Protein AF-A0A137QVV6-F1 (afdb_monomer_lite)

Secondary structure (DSSP, 8-state):
-------------------------------S-----HHHHHHHHHHHHHHHHHHHHHTGGGSSSS--S--S-STTS------TT-EEEEEESS-PPPEE-TTS-EE---TT-EEEEEHHHHHHHHHTTSEEE-

Sequence (134 aa):
RSDAEVQFLKGDQSISDDEHPRTTLVRLDIKSKSTNVPSERDHASQHAGFSSKHLNFNVLQSLPGPPRHFDGTHYYMSIKMPDLMKPVFMHALKDCPPVVLPDGIPHETLKGHISLTHSSIVEHLISRGEVELI

Radius of gyration: 25.0 Å; chains: 1; bounding box: 50×45×64 Å

Foldseek 3Di:
DDDDDDDDDDDDDDDDDDPDPPPPPPPPPCPPPDPQDPVNVVVVVVVVVVVQVVCLVPPLVPDPDDDSHDPVPDPPDDPPDDFQQDKFKKAFQAFDDFFQAPVRDTDTDHHGDIDIGTNVRVVVCVVVVGIDTD

Structure (mmCIF, N/CA/C/O backbone):
data_AF-A0A137QVV6-F1
#
_entry.id   AF-A0A137QVV6-F1
#
loop_
_atom_site.group_PDB
_atom_site.id
_atom_site.type_symbol
_atom_site.label_atom_id
_atom_site.label_alt_id
_atom_site.label_comp_id
_atom_site.label_asym_id
_atom_site.label_entity_id
_atom_site.label_seq_id
_atom_site.pdbx_PDB_ins_code
_atom_site.Cartn_x
_atom_site.Cartn_y
_atom_site.Cartn_z
_atom_site.occupancy
_atom_site.B_iso_or_equiv
_atom_site.auth_seq_id
_atom_site.auth_comp_id
_atom_site.auth_asym_id
_atom_site.auth_atom_id
_atom_site.pdbx_PDB_model_num
ATOM 1 N N . ARG A 1 1 ? -27.305 27.809 -36.090 1.00 43.69 1 ARG A N 1
ATOM 2 C CA . ARG A 1 1 ? -26.376 27.991 -37.227 1.00 43.69 1 ARG A CA 1
ATOM 3 C C . ARG A 1 1 ? -25.570 29.227 -36.884 1.00 43.69 1 ARG A C 1
ATOM 5 O O . ARG A 1 1 ? -26.098 30.318 -37.024 1.00 43.69 1 ARG A O 1
ATOM 12 N N . SER A 1 2 ? -24.402 29.017 -36.290 1.00 35.53 2 SER A N 1
ATOM 13 C CA . SER A 1 2 ? -23.521 30.076 -35.803 1.00 35.53 2 SER A CA 1
ATOM 14 C C . SER A 1 2 ? -22.108 29.659 -36.184 1.00 35.53 2 SER A C 1
ATOM 16 O O . SER A 1 2 ? -21.687 28.556 -35.835 1.00 35.53 2 SER A O 1
ATOM 18 N N . ASP A 1 3 ? -21.484 30.498 -37.002 1.00 34.75 3 ASP A N 1
ATOM 19 C CA . ASP A 1 3 ? -20.194 30.316 -37.654 1.00 34.75 3 ASP A CA 1
ATOM 20 C C . ASP A 1 3 ? -19.039 30.213 -36.654 1.00 34.75 3 ASP A C 1
ATOM 22 O O . ASP A 1 3 ? -18.938 30.996 -35.710 1.00 34.75 3 ASP A O 1
ATOM 26 N N . ALA A 1 4 ? -18.160 29.238 -36.887 1.00 39.59 4 ALA A N 1
ATOM 27 C CA . ALA A 1 4 ? -16.867 29.131 -36.232 1.00 39.59 4 ALA A CA 1
ATOM 28 C C . ALA A 1 4 ? -15.829 29.856 -37.098 1.00 39.59 4 ALA A C 1
ATOM 30 O O . ALA A 1 4 ? -15.497 29.405 -38.194 1.00 39.59 4 ALA A O 1
ATOM 31 N N . GLU A 1 5 ? -15.320 30.981 -36.604 1.00 40.62 5 GLU A N 1
ATOM 32 C CA . GLU A 1 5 ? -14.191 31.686 -37.201 1.00 40.62 5 GLU A CA 1
ATOM 33 C C . GLU A 1 5 ? -12.890 31.003 -36.752 1.00 40.62 5 GLU A C 1
ATOM 35 O O . GLU A 1 5 ? -12.496 31.069 -35.587 1.00 40.62 5 GLU A O 1
ATOM 40 N N . VAL A 1 6 ? -12.241 30.289 -37.674 1.00 43.78 6 VAL A N 1
ATOM 41 C CA . VAL A 1 6 ? -10.922 29.678 -37.467 1.00 43.78 6 VAL A CA 1
ATOM 42 C C . VAL A 1 6 ? -9.869 30.663 -37.959 1.00 43.78 6 VAL A C 1
ATOM 44 O O . VAL A 1 6 ? -9.671 30.818 -39.164 1.00 43.78 6 VAL A O 1
ATOM 47 N N . GLN A 1 7 ? -9.176 31.331 -37.038 1.00 41.91 7 GLN A N 1
ATOM 48 C CA . GLN A 1 7 ? -8.031 32.168 -37.387 1.00 41.91 7 GLN A CA 1
ATOM 49 C C . GLN A 1 7 ? -6.779 31.294 -37.539 1.00 41.91 7 GLN A C 1
ATOM 51 O O . GLN A 1 7 ? -6.210 30.796 -36.568 1.00 41.91 7 GLN A O 1
ATOM 56 N N . PHE A 1 8 ? -6.361 31.099 -38.790 1.00 36.81 8 PHE A N 1
ATOM 57 C CA . PHE A 1 8 ? -5.069 30.525 -39.152 1.00 36.81 8 PHE A CA 1
ATOM 58 C C . PHE A 1 8 ? -3.973 31.575 -38.948 1.00 36.81 8 PHE A C 1
ATOM 60 O O . PHE A 1 8 ? -3.813 32.483 -39.763 1.00 36.81 8 PHE A O 1
ATOM 67 N N . LEU A 1 9 ? -3.178 31.437 -37.887 1.00 41.34 9 LEU A N 1
ATOM 68 C CA . LEU A 1 9 ? -1.907 32.149 -37.788 1.00 41.34 9 LEU A CA 1
ATOM 69 C C . LEU A 1 9 ? -0.852 31.397 -38.601 1.00 41.34 9 LEU A C 1
ATOM 71 O O . LEU A 1 9 ? -0.279 30.399 -38.168 1.00 41.34 9 LEU A O 1
ATOM 75 N N . LYS A 1 10 ? -0.628 31.903 -39.815 1.00 42.56 10 LYS A N 1
ATOM 76 C CA . LYS A 1 10 ? 0.523 31.599 -40.660 1.00 42.56 10 LYS A CA 1
ATOM 77 C C . LYS A 1 10 ? 1.766 32.224 -40.021 1.00 42.56 10 LYS A C 1
ATOM 79 O O . LYS A 1 10 ? 1.923 33.440 -40.037 1.00 42.56 10 LYS A O 1
ATOM 84 N N . GLY A 1 11 ? 2.619 31.388 -39.441 1.00 34.00 11 GLY A N 1
ATOM 85 C CA . GLY A 1 11 ? 3.976 31.748 -39.043 1.00 34.00 11 GLY A CA 1
ATOM 86 C C . GLY A 1 11 ? 4.961 30.996 -39.924 1.00 34.00 11 GLY A C 1
ATOM 87 O O . GLY A 1 11 ? 5.197 29.813 -39.702 1.00 34.00 11 GLY A O 1
ATOM 88 N N . ASP A 1 12 ? 5.501 31.676 -40.933 1.00 40.69 12 ASP A N 1
ATOM 89 C CA . ASP A 1 12 ? 6.675 31.215 -41.669 1.00 40.69 12 ASP A CA 1
ATOM 90 C C . ASP A 1 12 ? 7.902 31.345 -40.751 1.00 40.69 12 ASP A C 1
ATOM 92 O O . ASP A 1 12 ? 8.235 32.449 -40.320 1.00 40.69 12 ASP A O 1
ATOM 96 N N . GLN A 1 13 ? 8.589 30.238 -40.457 1.00 38.44 13 GLN A N 1
ATOM 97 C CA . GLN A 1 13 ? 9.979 30.262 -39.995 1.00 38.44 13 GLN A CA 1
ATOM 98 C C . GLN A 1 13 ? 10.689 28.957 -40.375 1.00 38.44 13 GLN A C 1
ATOM 100 O O . GLN A 1 13 ? 10.375 27.876 -39.885 1.00 38.44 13 GLN A O 1
ATOM 105 N N . SER A 1 14 ? 11.635 29.097 -41.304 1.00 44.16 14 S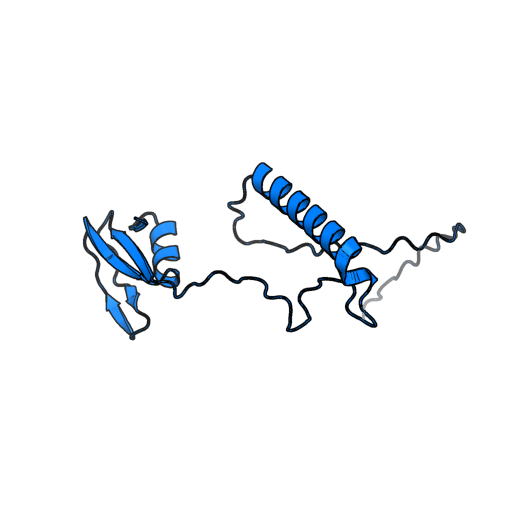ER A N 1
ATOM 106 C CA . SER A 1 14 ? 12.695 28.137 -41.615 1.00 44.16 14 SER A CA 1
ATOM 107 C C . SER A 1 14 ? 13.645 27.949 -40.428 1.00 44.16 14 SER A C 1
ATOM 109 O O . SER A 1 14 ? 13.722 28.865 -39.611 1.00 44.16 14 SER A O 1
ATOM 111 N N . ILE A 1 15 ? 14.469 26.886 -40.481 1.00 32.34 15 ILE A N 1
ATOM 112 C CA . ILE A 1 15 ? 15.520 26.417 -39.535 1.00 32.34 15 ILE A CA 1
ATOM 113 C C . ILE A 1 15 ? 14.991 25.208 -38.761 1.00 32.34 15 ILE A C 1
ATOM 115 O O . ILE A 1 15 ? 13.919 25.276 -38.183 1.00 32.34 15 ILE A O 1
ATOM 119 N N . SER A 1 16 ? 15.664 24.072 -38.641 1.00 35.31 16 SER A N 1
ATOM 120 C CA . SER A 1 16 ? 16.897 23.478 -39.169 1.00 35.31 16 SER A CA 1
ATOM 121 C C . SER A 1 16 ? 16.833 22.048 -38.624 1.00 35.31 16 SER A C 1
ATOM 123 O O . SER A 1 16 ? 16.275 21.846 -37.543 1.00 35.31 16 SER A O 1
ATOM 125 N N . ASP A 1 17 ? 17.365 21.076 -39.355 1.00 43.88 17 ASP A N 1
ATOM 126 C CA . ASP A 1 17 ? 17.421 19.680 -38.929 1.00 43.88 17 ASP A CA 1
ATOM 127 C C . ASP A 1 17 ? 18.065 19.554 -37.545 1.00 43.88 17 ASP A C 1
ATOM 129 O O . ASP A 1 17 ? 19.260 19.789 -37.385 1.00 43.88 17 ASP A O 1
ATOM 133 N N . ASP A 1 18 ? 17.261 19.199 -36.546 1.00 33.97 18 ASP A N 1
ATOM 134 C CA . ASP A 1 18 ? 17.738 18.607 -35.304 1.00 33.97 18 ASP A CA 1
ATOM 135 C C . ASP A 1 18 ? 16.569 17.847 -34.661 1.00 33.97 18 ASP A C 1
ATOM 137 O O . ASP A 1 18 ? 15.810 18.368 -33.835 1.00 33.97 18 ASP A O 1
ATOM 141 N N . GLU A 1 19 ? 16.371 16.607 -35.122 1.00 41.09 19 GLU A N 1
ATOM 142 C CA . GLU A 1 19 ? 15.480 15.613 -34.517 1.00 41.09 19 GLU A CA 1
ATOM 143 C C . GLU A 1 19 ? 15.940 15.307 -33.084 1.00 41.09 19 GLU A C 1
ATOM 145 O O . GLU A 1 19 ? 16.554 14.285 -32.782 1.00 41.09 19 GLU A O 1
ATOM 150 N N . HIS A 1 20 ? 15.603 16.197 -32.159 1.00 36.09 20 HIS A N 1
ATOM 151 C CA . HIS A 1 20 ? 15.609 15.884 -30.745 1.00 36.09 20 HIS A CA 1
ATOM 152 C C . HIS A 1 20 ? 14.398 14.984 -30.481 1.00 36.09 20 HIS A C 1
ATOM 154 O O . HIS A 1 20 ? 13.260 15.439 -30.664 1.00 36.09 20 HIS A O 1
ATOM 160 N N . PRO A 1 21 ? 14.579 13.722 -30.042 1.00 41.62 21 PRO A N 1
ATOM 161 C CA . PRO A 1 21 ? 13.452 12.896 -29.656 1.00 41.62 21 PRO A CA 1
ATOM 162 C C . PRO A 1 21 ? 12.769 13.585 -28.480 1.00 41.62 21 PRO A C 1
ATOM 164 O O . PRO A 1 21 ? 13.300 13.666 -27.369 1.00 41.62 21 PRO A O 1
ATOM 167 N N . ARG A 1 22 ? 11.581 14.124 -28.764 1.00 42.00 22 ARG A N 1
ATOM 168 C CA . ARG A 1 22 ? 10.648 14.671 -27.787 1.00 42.00 22 ARG A CA 1
ATOM 169 C C . ARG A 1 22 ? 10.453 13.602 -26.722 1.00 42.00 22 ARG A C 1
ATOM 171 O O . ARG A 1 22 ? 9.727 12.633 -26.920 1.00 42.00 22 ARG A O 1
ATOM 178 N N . THR A 1 23 ? 11.148 13.767 -25.602 1.00 40.28 23 THR A N 1
ATOM 179 C CA . THR A 1 23 ? 10.894 12.994 -24.396 1.00 40.28 23 THR A CA 1
ATOM 180 C C . THR A 1 23 ? 9.531 13.464 -23.924 1.00 40.28 23 THR A C 1
ATOM 182 O O . THR A 1 23 ? 9.415 14.484 -23.245 1.00 40.28 23 THR A O 1
ATOM 185 N N . THR A 1 24 ? 8.481 12.785 -24.383 1.00 40.97 24 THR A N 1
ATOM 186 C CA . THR A 1 24 ? 7.125 12.969 -23.883 1.00 40.97 24 THR A CA 1
ATOM 187 C C . THR A 1 24 ? 7.159 12.516 -22.437 1.00 40.97 24 THR A C 1
ATOM 189 O O . THR A 1 24 ? 7.017 11.338 -22.124 1.00 40.97 24 THR A O 1
ATOM 192 N N . LEU A 1 25 ? 7.470 13.463 -21.558 1.00 40.59 25 LEU A N 1
ATOM 193 C CA . LEU A 1 25 ? 7.445 13.304 -20.120 1.00 40.59 25 LEU A CA 1
ATOM 194 C C . LEU A 1 25 ? 5.995 12.955 -19.795 1.00 40.59 25 LEU A C 1
ATOM 196 O O . LEU A 1 25 ? 5.126 13.827 -19.834 1.00 40.59 25 LEU A O 1
ATOM 200 N N . VAL A 1 26 ? 5.722 11.660 -19.606 1.00 39.62 26 VAL A N 1
ATOM 201 C CA . VAL A 1 26 ? 4.411 11.156 -19.206 1.00 39.62 26 VAL A CA 1
ATOM 202 C C . VAL A 1 26 ? 4.103 11.839 -17.886 1.00 39.62 26 VAL A C 1
ATOM 204 O O . VAL A 1 26 ? 4.628 11.490 -16.828 1.00 39.62 26 VAL A O 1
ATOM 207 N N . ARG A 1 27 ? 3.307 12.901 -17.976 1.00 35.69 27 ARG A N 1
ATOM 208 C CA . ARG A 1 27 ? 2.765 13.616 -16.839 1.00 35.69 27 ARG A CA 1
ATOM 209 C C . ARG A 1 27 ? 1.734 12.660 -16.261 1.00 35.69 27 ARG A C 1
ATOM 211 O O . ARG A 1 27 ? 0.581 12.652 -16.673 1.00 35.69 27 ARG A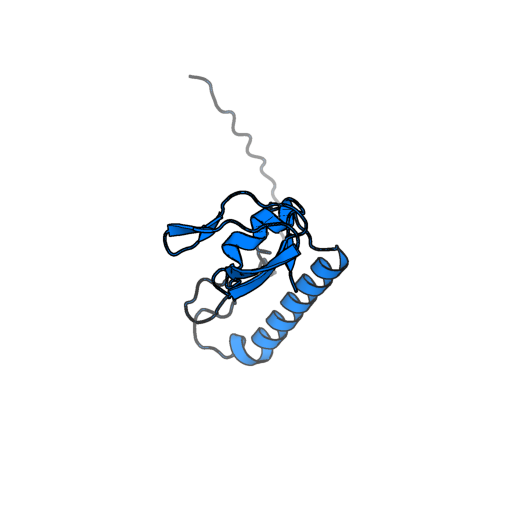 O 1
ATOM 218 N N . LEU A 1 28 ? 2.187 11.770 -15.380 1.00 38.12 28 LEU A N 1
ATOM 219 C CA . LEU A 1 28 ? 1.293 11.078 -14.470 1.00 38.12 28 LEU A CA 1
ATOM 220 C C . LEU A 1 28 ? 0.625 12.194 -13.669 1.00 38.12 28 LEU A C 1
ATOM 222 O O . LEU A 1 28 ? 1.228 12.768 -12.761 1.00 38.12 28 LEU A O 1
ATOM 226 N N . ASP A 1 29 ? -0.586 12.568 -14.075 1.00 36.19 29 ASP A N 1
ATOM 227 C CA . ASP A 1 29 ? -1.474 13.409 -13.290 1.00 36.19 29 ASP A CA 1
ATOM 228 C C . ASP A 1 29 ? -1.877 12.598 -12.056 1.00 36.19 29 ASP A C 1
ATOM 230 O O . ASP A 1 29 ? -2.961 12.027 -11.961 1.00 36.19 29 ASP A O 1
ATOM 234 N N . ILE A 1 30 ? -0.959 12.532 -11.090 1.00 42.88 30 ILE A N 1
ATOM 235 C CA . ILE A 1 30 ? -1.198 12.051 -9.734 1.00 42.88 30 ILE A CA 1
ATOM 236 C C . ILE A 1 30 ? -2.047 13.129 -9.057 1.00 42.88 30 ILE A C 1
ATOM 238 O O . ILE A 1 30 ? -1.578 13.949 -8.269 1.00 42.88 30 ILE A O 1
ATOM 242 N N . LYS A 1 31 ? -3.328 13.170 -9.420 1.00 34.28 31 LYS A N 1
ATOM 243 C CA . LYS A 1 31 ? -4.362 13.973 -8.764 1.00 34.28 31 LYS A CA 1
ATOM 244 C C . LYS A 1 31 ? -5.014 13.174 -7.630 1.00 34.28 31 LYS A C 1
ATOM 246 O O . LYS A 1 31 ? -6.206 13.278 -7.387 1.00 34.28 31 LYS A O 1
ATOM 251 N N . SER A 1 32 ? -4.223 12.385 -6.910 1.00 37.81 32 SER A N 1
ATOM 252 C CA . SER A 1 32 ? -4.592 11.770 -5.637 1.00 37.81 32 SER A CA 1
ATOM 253 C C . SER A 1 32 ? -3.670 12.356 -4.576 1.00 37.81 32 SER A C 1
ATOM 255 O O . SER A 1 32 ? -2.553 11.880 -4.421 1.00 37.81 32 SER A O 1
ATOM 257 N N . LYS A 1 33 ? -4.099 13.459 -3.943 1.00 47.19 33 LYS A N 1
ATOM 258 C CA . LYS A 1 33 ? -3.554 14.035 -2.694 1.00 47.19 33 LYS A CA 1
ATOM 259 C C . LYS A 1 33 ? -2.094 13.621 -2.418 1.00 47.19 33 LYS A C 1
ATOM 261 O O . LYS A 1 33 ? -1.844 12.809 -1.539 1.00 47.19 33 LYS A O 1
ATOM 266 N N . SER A 1 34 ? -1.162 14.122 -3.236 1.00 45.12 34 SER A N 1
ATOM 267 C CA . SER A 1 34 ? 0.253 13.732 -3.207 1.00 45.12 34 SER A CA 1
ATOM 268 C C . SER A 1 34 ? 0.833 13.943 -1.810 1.00 45.12 34 SER A C 1
ATOM 270 O O . SER A 1 34 ? 1.115 15.074 -1.422 1.00 45.12 34 SER A O 1
ATOM 272 N N . THR A 1 35 ? 1.036 12.850 -1.081 1.00 55.25 35 THR A N 1
ATOM 273 C CA . THR A 1 35 ? 1.835 12.777 0.149 1.00 55.25 35 THR A CA 1
ATOM 274 C C . THR A 1 35 ? 3.328 12.959 -0.114 1.00 55.25 35 THR A C 1
ATOM 276 O O . THR A 1 35 ? 4.095 13.071 0.836 1.00 55.25 35 THR A O 1
ATOM 279 N N . ASN A 1 36 ? 3.748 13.008 -1.382 1.00 57.00 36 ASN A N 1
ATOM 280 C CA . ASN A 1 36 ? 5.160 13.049 -1.730 1.00 57.00 36 ASN A CA 1
ATOM 281 C C . ASN A 1 36 ? 5.742 14.429 -1.433 1.00 57.00 36 ASN A C 1
ATOM 283 O O . ASN A 1 36 ? 5.345 15.444 -2.018 1.00 57.00 36 ASN A O 1
ATOM 287 N N . VAL A 1 37 ? 6.706 14.441 -0.519 1.00 82.06 37 VAL A N 1
ATOM 288 C CA . VAL A 1 37 ? 7.505 15.618 -0.176 1.00 82.06 37 VAL A CA 1
ATOM 289 C C . VAL A 1 37 ? 8.276 16.060 -1.435 1.00 82.06 37 VAL A C 1
ATOM 291 O O . VAL A 1 37 ? 8.703 15.199 -2.208 1.00 82.06 37 VAL A O 1
ATOM 294 N N . PRO A 1 38 ? 8.489 17.367 -1.691 1.00 83.62 38 PRO A N 1
ATOM 295 C CA . PRO A 1 38 ? 9.212 17.825 -2.885 1.00 83.62 38 PRO A CA 1
ATOM 296 C C . PRO A 1 38 ? 10.564 17.125 -3.108 1.00 83.62 38 PRO A C 1
ATOM 298 O O . PRO A 1 38 ? 10.879 16.745 -4.230 1.00 83.62 38 PRO A O 1
ATOM 301 N N . SER A 1 39 ? 11.306 16.848 -2.032 1.00 86.50 39 SER A N 1
ATOM 302 C CA . SER A 1 39 ? 12.566 16.097 -2.079 1.00 86.50 39 SER A CA 1
ATOM 303 C C . SER A 1 39 ? 12.404 14.652 -2.561 1.00 86.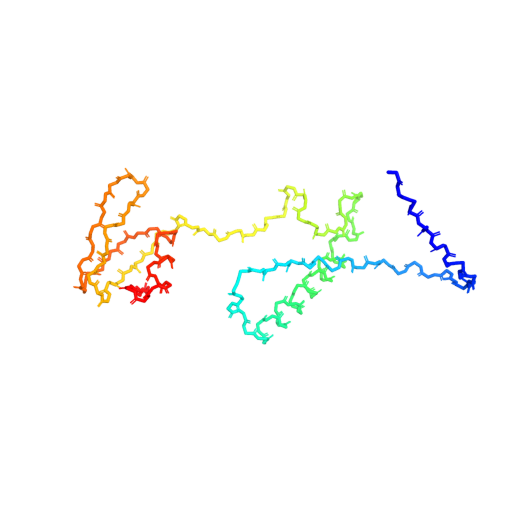50 39 SER A C 1
ATOM 305 O O . SER A 1 39 ? 13.247 14.153 -3.303 1.00 86.50 39 SER A O 1
ATOM 307 N N . GLU A 1 40 ? 11.321 13.977 -2.177 1.00 88.88 40 GLU A N 1
ATOM 308 C CA . GLU A 1 40 ? 11.008 12.623 -2.636 1.00 88.88 40 GLU A CA 1
ATOM 309 C C . GLU A 1 40 ? 10.670 12.626 -4.125 1.00 88.88 40 GLU A C 1
ATOM 311 O O . GLU A 1 40 ? 11.138 11.770 -4.873 1.00 88.88 40 GLU A O 1
ATOM 316 N N . ARG A 1 41 ? 9.902 13.623 -4.577 1.00 86.38 41 ARG A N 1
ATOM 317 C CA . ARG A 1 41 ? 9.578 13.784 -5.996 1.00 86.38 41 ARG A CA 1
ATOM 318 C C . ARG A 1 41 ? 10.833 14.012 -6.837 1.00 86.38 41 ARG A C 1
ATOM 320 O O . ARG A 1 41 ? 10.960 13.408 -7.907 1.00 86.38 41 ARG A O 1
ATOM 327 N N . ASP A 1 42 ? 11.743 14.856 -6.365 1.00 87.81 42 ASP A N 1
ATOM 328 C CA . ASP A 1 42 ? 13.006 15.129 -7.051 1.00 87.81 42 ASP A CA 1
ATOM 329 C C . ASP A 1 42 ? 13.885 13.879 -7.089 1.00 87.81 42 ASP A C 1
ATOM 331 O O . ASP A 1 42 ? 14.376 13.505 -8.156 1.00 87.81 42 ASP A O 1
ATOM 335 N N . HIS A 1 43 ? 14.006 13.171 -5.963 1.00 88.88 43 HIS A N 1
ATOM 336 C CA . HIS A 1 43 ? 14.725 11.902 -5.888 1.00 88.88 43 HIS A CA 1
ATOM 337 C C . HIS A 1 43 ? 14.129 10.853 -6.837 1.00 88.88 43 HIS A C 1
ATOM 339 O O . HIS A 1 43 ? 14.858 10.246 -7.620 1.00 88.88 43 HIS A O 1
ATOM 345 N N . ALA A 1 44 ? 12.806 10.670 -6.830 1.00 85.62 44 ALA A N 1
ATOM 346 C CA . ALA A 1 44 ? 12.115 9.734 -7.712 1.00 85.62 44 ALA A CA 1
ATOM 347 C C . ALA A 1 44 ? 12.343 10.075 -9.193 1.00 85.62 44 ALA A C 1
ATOM 349 O O . ALA A 1 44 ? 12.620 9.186 -9.999 1.00 85.62 44 ALA A O 1
ATOM 350 N N . SER A 1 45 ? 12.299 11.364 -9.544 1.00 86.25 45 SER A N 1
ATOM 351 C CA . SER A 1 45 ? 12.535 11.837 -10.913 1.00 86.25 45 SER A CA 1
ATOM 352 C C . SER A 1 45 ? 13.983 11.603 -11.355 1.00 86.25 45 SER A C 1
ATOM 354 O O . SER A 1 45 ? 14.227 11.108 -12.458 1.00 86.25 45 SER A O 1
ATOM 356 N N . GLN A 1 46 ? 14.954 11.906 -10.490 1.00 88.50 46 GLN A N 1
ATOM 357 C CA . GLN A 1 46 ? 16.375 11.672 -10.759 1.00 88.50 46 GLN A CA 1
ATOM 358 C C . GLN A 1 46 ? 16.689 10.179 -10.879 1.00 88.50 46 GLN A C 1
ATOM 360 O O . GLN A 1 46 ? 17.357 9.767 -11.828 1.00 88.50 46 GLN A O 1
ATOM 365 N N . HIS A 1 47 ? 16.165 9.360 -9.965 1.00 87.69 47 HIS A N 1
ATOM 366 C CA . HIS A 1 47 ? 16.349 7.911 -9.969 1.00 87.69 47 HIS A CA 1
ATOM 367 C C . HIS A 1 47 ? 15.748 7.262 -11.224 1.00 87.69 47 HIS A C 1
ATOM 369 O O . HIS A 1 47 ? 16.385 6.405 -11.845 1.00 87.69 47 HIS A O 1
ATOM 375 N N . ALA A 1 48 ? 14.557 7.701 -11.646 1.00 86.06 48 ALA A N 1
ATOM 376 C CA . ALA A 1 48 ? 13.945 7.258 -12.897 1.00 86.06 48 ALA A CA 1
ATOM 377 C C . ALA A 1 48 ? 14.816 7.627 -14.111 1.00 86.06 48 ALA A C 1
ATOM 379 O O . ALA A 1 48 ? 15.070 6.784 -14.974 1.00 86.06 48 ALA A O 1
ATOM 380 N N . GLY A 1 49 ? 15.340 8.857 -14.148 1.00 85.12 49 GLY A N 1
ATOM 381 C CA . GLY A 1 49 ? 16.252 9.311 -15.199 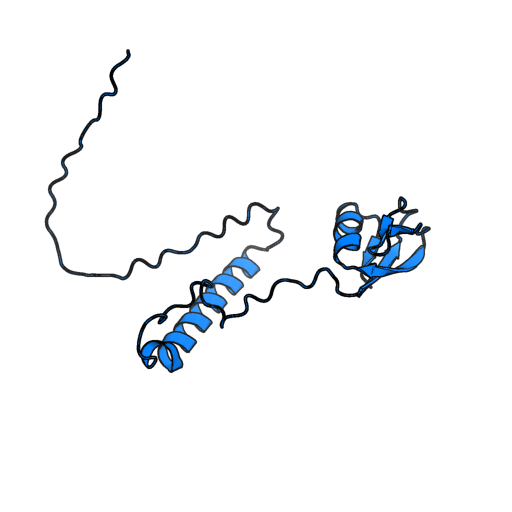1.00 85.12 49 GLY A CA 1
ATOM 382 C C . GLY A 1 49 ? 17.561 8.516 -15.249 1.00 85.12 49 GLY A C 1
ATOM 383 O O . GLY A 1 49 ? 18.001 8.123 -16.330 1.00 85.12 49 GLY A O 1
ATOM 384 N N . PHE A 1 50 ? 18.169 8.242 -14.092 1.00 88.69 50 PHE A N 1
ATOM 385 C CA . PHE A 1 50 ? 19.398 7.452 -13.987 1.00 88.69 50 PHE A CA 1
ATOM 386 C C . PHE A 1 50 ? 19.186 6.009 -14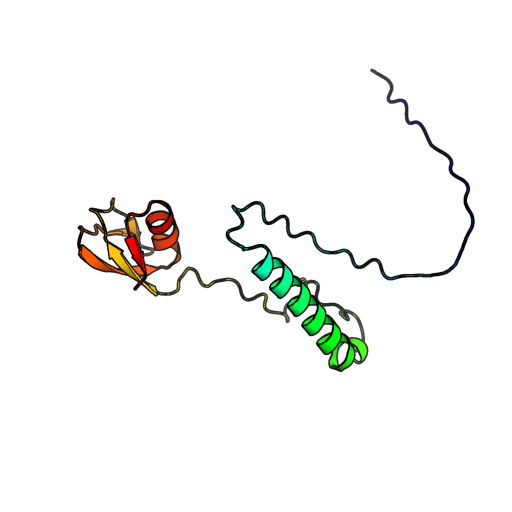.448 1.00 88.69 50 PHE A C 1
ATOM 388 O O . PHE A 1 50 ? 19.922 5.519 -15.305 1.00 88.69 50 PHE A O 1
ATOM 395 N N . SER A 1 51 ? 18.138 5.358 -13.940 1.00 83.56 51 SER A N 1
ATOM 396 C CA . SER A 1 51 ? 17.799 3.976 -14.292 1.00 83.56 51 SER A CA 1
ATOM 397 C C . SER A 1 51 ? 17.513 3.836 -15.786 1.00 83.56 51 SER A C 1
ATOM 399 O O . SER A 1 51 ? 18.014 2.916 -16.429 1.00 83.56 51 SER A O 1
ATOM 401 N N . SER A 1 52 ? 16.776 4.788 -16.366 1.00 83.00 52 SER A N 1
ATOM 402 C CA . SER A 1 52 ? 16.477 4.810 -17.800 1.00 83.00 52 SER A CA 1
ATOM 403 C C . SER A 1 52 ? 17.744 4.943 -18.649 1.00 83.00 52 SER A C 1
ATOM 405 O O . SER A 1 52 ? 17.950 4.144 -19.558 1.00 83.00 52 SER A O 1
ATOM 407 N N . LYS A 1 53 ? 18.649 5.879 -18.320 1.00 86.75 53 LYS A N 1
ATOM 408 C CA . LYS A 1 53 ? 19.935 6.039 -19.028 1.00 86.75 53 LYS A CA 1
ATOM 409 C C . LYS A 1 53 ? 20.816 4.796 -18.913 1.00 86.75 53 LYS A C 1
ATOM 411 O O . LYS A 1 53 ? 21.378 4.357 -19.913 1.00 86.75 53 LYS A O 1
ATOM 416 N N . HIS A 1 54 ? 20.915 4.223 -17.713 1.00 87.44 54 HIS A N 1
ATOM 417 C CA . HIS A 1 54 ? 21.711 3.024 -17.463 1.00 87.44 54 HIS A CA 1
ATOM 418 C C . HIS A 1 54 ? 21.191 1.825 -18.266 1.00 87.44 54 HIS A C 1
ATOM 420 O O . HIS A 1 54 ? 21.971 1.151 -18.937 1.00 87.44 54 HIS A O 1
ATOM 426 N N . LEU A 1 55 ? 19.877 1.586 -18.255 1.00 82.38 55 LEU A N 1
ATOM 427 C CA . LEU A 1 55 ? 19.263 0.520 -19.047 1.00 82.38 55 LEU A CA 1
ATOM 428 C C . LEU A 1 55 ? 19.383 0.790 -20.548 1.00 82.38 55 LEU A C 1
ATOM 430 O O . LEU A 1 55 ? 19.645 -0.136 -21.311 1.00 82.38 55 LEU A O 1
ATOM 434 N N . ASN A 1 56 ? 19.229 2.047 -20.971 1.00 84.19 56 ASN A N 1
ATOM 435 C CA . ASN A 1 56 ? 19.347 2.429 -22.372 1.00 84.19 56 ASN A CA 1
ATOM 436 C C . ASN A 1 56 ? 20.741 2.114 -22.924 1.00 84.19 56 ASN A C 1
ATOM 438 O O . ASN A 1 56 ? 20.843 1.412 -23.925 1.00 84.19 56 ASN A O 1
ATOM 442 N N . PHE A 1 57 ? 21.788 2.556 -22.224 1.00 85.25 57 PHE A N 1
ATOM 443 C CA . PHE A 1 57 ? 23.175 2.350 -22.639 1.00 85.25 57 PHE A CA 1
ATOM 444 C C . PHE A 1 57 ? 23.593 0.874 -22.625 1.00 85.25 57 PHE A C 1
ATOM 446 O O . PHE A 1 57 ? 24.252 0.415 -23.551 1.00 85.25 57 PHE A O 1
ATOM 453 N N . ASN A 1 58 ? 23.214 0.119 -21.590 1.00 83.06 58 ASN A N 1
ATOM 454 C CA . ASN A 1 58 ? 23.707 -1.252 -21.429 1.00 83.06 58 ASN A CA 1
ATOM 455 C C . ASN A 1 58 ? 22.882 -2.300 -22.183 1.00 83.06 58 ASN A C 1
ATOM 457 O O . ASN A 1 58 ? 23.428 -3.317 -22.602 1.00 83.06 58 ASN A O 1
ATOM 461 N N . VAL A 1 59 ? 21.569 -2.091 -22.311 1.00 83.31 59 VAL A N 1
ATOM 462 C CA . VAL A 1 59 ? 20.647 -3.139 -22.770 1.00 83.31 59 VAL A CA 1
ATOM 463 C C . VAL A 1 59 ? 19.775 -2.656 -23.920 1.00 83.31 59 VAL A C 1
ATOM 465 O O . VAL A 1 59 ? 19.760 -3.280 -24.971 1.00 83.31 59 VAL A O 1
ATOM 468 N N . LEU A 1 60 ? 19.046 -1.546 -23.776 1.00 77.94 60 LEU A N 1
ATOM 469 C CA . LEU A 1 60 ? 17.979 -1.229 -24.737 1.00 77.94 60 LEU A CA 1
ATOM 470 C C . LEU A 1 60 ? 18.505 -0.828 -26.124 1.00 77.94 60 LEU A C 1
ATOM 472 O O . LEU A 1 60 ? 17.818 -1.062 -27.113 1.00 77.94 60 LEU A O 1
ATOM 476 N N . GLN A 1 61 ? 19.706 -0.250 -26.226 1.00 81.56 61 GLN A N 1
ATOM 477 C CA . GLN A 1 61 ? 20.313 0.095 -27.520 1.00 81.56 61 GLN A CA 1
ATOM 478 C C . GLN A 1 61 ? 20.766 -1.124 -28.333 1.00 81.56 61 GLN A C 1
ATOM 480 O O . GLN A 1 61 ? 20.829 -1.035 -29.558 1.00 81.56 61 GLN A O 1
ATOM 485 N N . SER A 1 62 ? 21.066 -2.249 -27.678 1.00 83.31 62 SER A N 1
ATOM 486 C CA . SER A 1 62 ? 21.515 -3.479 -28.340 1.00 83.31 62 SER A CA 1
ATOM 487 C C . SER A 1 62 ? 20.365 -4.424 -28.704 1.00 83.31 62 SER A C 1
ATOM 489 O O . SER A 1 62 ? 20.592 -5.420 -29.393 1.00 83.31 62 SER A O 1
ATOM 491 N N . LEU A 1 63 ? 19.128 -4.114 -28.293 1.00 78.19 63 LEU A N 1
ATOM 492 C CA . LEU A 1 63 ? 17.958 -4.924 -28.618 1.00 78.19 63 LEU A CA 1
ATOM 493 C C . LEU A 1 63 ? 17.519 -4.725 -30.082 1.00 78.19 63 LEU A C 1
ATOM 495 O O . LEU A 1 63 ? 17.319 -3.586 -30.523 1.00 78.19 63 LEU A O 1
ATOM 499 N N . PRO A 1 64 ? 17.326 -5.816 -30.846 1.00 76.44 64 PRO A N 1
ATOM 500 C CA . PRO A 1 64 ? 16.766 -5.739 -32.185 1.00 76.44 64 PRO A CA 1
ATOM 501 C C . PRO A 1 64 ? 15.253 -5.480 -32.126 1.00 76.44 64 PRO A C 1
ATOM 503 O O . PRO A 1 64 ? 14.499 -6.243 -31.527 1.00 76.44 64 PRO A O 1
ATOM 506 N N . GLY A 1 65 ? 14.806 -4.425 -32.811 1.00 72.00 65 GLY A N 1
ATOM 507 C CA . GLY A 1 65 ? 13.390 -4.066 -32.941 1.00 72.00 65 GLY A CA 1
ATOM 508 C C . GLY A 1 65 ? 12.817 -3.261 -31.760 1.00 72.00 65 GLY A C 1
ATOM 509 O O . GLY A 1 65 ? 13.470 -3.089 -30.731 1.00 72.00 65 GLY A O 1
ATOM 510 N N . PRO A 1 66 ? 11.611 -2.682 -31.906 1.00 67.31 66 PRO A N 1
ATOM 511 C CA . PRO A 1 66 ? 10.885 -2.087 -30.788 1.00 67.31 66 PRO A CA 1
ATOM 512 C C . PRO A 1 66 ? 10.492 -3.164 -29.761 1.00 67.31 66 PRO A C 1
ATOM 514 O O . PRO A 1 66 ? 10.109 -4.261 -30.175 1.00 67.31 66 PRO A O 1
ATOM 517 N N . PRO A 1 67 ? 10.505 -2.863 -28.451 1.00 63.25 67 PRO A N 1
ATOM 518 C CA . PRO A 1 67 ? 10.717 -1.549 -27.840 1.00 63.25 67 PRO A CA 1
ATOM 519 C C . PRO A 1 67 ? 12.154 -1.292 -27.366 1.00 63.25 67 PRO A C 1
ATOM 521 O O . PRO A 1 67 ? 12.733 -2.043 -26.587 1.00 63.25 67 PRO A O 1
ATOM 524 N N . ARG A 1 68 ? 12.689 -0.127 -27.744 1.00 64.81 68 ARG A N 1
ATOM 525 C CA . ARG A 1 68 ? 13.927 0.442 -27.172 1.00 64.81 68 ARG A CA 1
ATOM 526 C C . ARG A 1 68 ? 13.635 1.457 -26.057 1.00 64.81 68 ARG A C 1
ATOM 528 O O . ARG A 1 68 ? 14.516 2.205 -25.633 1.00 64.81 68 ARG A O 1
ATOM 535 N N . HIS A 1 69 ? 12.383 1.494 -25.600 1.00 64.25 69 HIS A N 1
ATOM 536 C CA . HIS A 1 69 ? 11.887 2.399 -24.574 1.00 64.25 69 HIS A CA 1
ATOM 537 C C . HIS A 1 69 ? 11.014 1.660 -23.554 1.00 64.25 69 HIS A C 1
ATOM 539 O O . HIS A 1 69 ? 10.443 0.613 -23.842 1.00 64.25 69 HIS A O 1
ATOM 545 N N . PHE A 1 70 ? 10.939 2.216 -22.349 1.00 61.16 70 PHE A N 1
ATOM 546 C CA . PHE A 1 70 ? 10.248 1.649 -21.196 1.00 61.16 70 PHE A CA 1
ATOM 547 C C . PHE A 1 70 ? 8.920 2.396 -21.035 1.00 61.16 70 PHE A C 1
ATOM 549 O O . PHE A 1 70 ? 8.780 3.245 -20.163 1.00 61.16 70 PHE A O 1
ATOM 556 N N . ASP A 1 71 ? 7.964 2.152 -21.928 1.00 59.41 71 ASP A N 1
ATOM 557 C CA . ASP A 1 71 ? 6.669 2.851 -21.921 1.00 59.41 71 ASP A CA 1
ATOM 558 C C . ASP A 1 71 ? 5.581 2.111 -21.120 1.00 59.41 71 ASP A C 1
ATOM 560 O O . ASP A 1 71 ? 4.428 2.533 -21.091 1.00 59.41 71 ASP A O 1
ATOM 564 N N . GLY A 1 72 ? 5.937 1.008 -20.450 1.00 54.44 72 GLY A N 1
ATOM 565 C CA . GLY A 1 72 ? 5.001 0.216 -19.649 1.00 54.44 72 GLY A CA 1
ATOM 566 C C . GLY A 1 72 ? 3.912 -0.492 -20.463 1.00 54.44 72 GLY A C 1
ATOM 567 O O . GLY A 1 72 ? 3.060 -1.142 -19.865 1.00 54.44 72 GLY A O 1
ATOM 568 N N . THR A 1 73 ? 3.929 -0.407 -21.800 1.00 53.06 73 THR A N 1
ATOM 569 C CA . THR A 1 73 ? 2.933 -1.070 -22.663 1.00 53.06 73 THR A CA 1
ATOM 570 C C . THR A 1 73 ? 3.305 -2.511 -23.004 1.00 53.06 73 THR A C 1
ATOM 572 O O . THR A 1 73 ? 2.469 -3.286 -23.469 1.00 53.06 73 THR A O 1
ATOM 575 N N . HIS A 1 74 ? 4.548 -2.908 -22.727 1.00 51.50 74 HIS A N 1
ATOM 576 C CA . HIS A 1 74 ? 5.035 -4.252 -22.997 1.00 51.50 74 HIS A CA 1
ATOM 577 C C . HIS A 1 74 ? 4.953 -5.157 -21.762 1.00 51.50 74 HIS A C 1
ATOM 579 O O . HIS A 1 74 ? 5.465 -4.830 -20.692 1.00 51.50 74 HIS A O 1
ATOM 585 N N . TYR A 1 75 ? 4.376 -6.348 -21.964 1.00 49.66 75 TYR A N 1
ATOM 586 C CA . TYR A 1 75 ? 4.117 -7.414 -20.981 1.00 49.66 75 TYR A CA 1
ATOM 587 C C . TYR A 1 75 ? 5.313 -7.859 -20.112 1.00 49.66 75 TYR A C 1
ATOM 589 O O . TYR A 1 75 ? 5.125 -8.628 -19.173 1.00 49.66 75 TYR A O 1
ATOM 597 N N . TYR A 1 76 ? 6.532 -7.395 -20.392 1.00 50.19 76 TYR A N 1
ATOM 598 C CA . TYR A 1 76 ? 7.756 -7.844 -19.724 1.00 50.19 76 TYR A CA 1
ATOM 599 C C . TYR A 1 76 ? 8.295 -6.879 -18.664 1.00 50.19 76 TYR A C 1
ATOM 601 O O . TYR A 1 76 ? 9.216 -7.243 -17.938 1.00 50.19 76 TYR A O 1
ATOM 609 N N . MET A 1 77 ? 7.733 -5.676 -18.522 1.00 53.78 77 MET A N 1
ATOM 610 C CA . MET A 1 77 ? 8.164 -4.729 -17.492 1.00 53.78 77 MET A CA 1
ATOM 611 C C . MET A 1 77 ? 7.090 -4.537 -16.435 1.00 53.78 77 MET A C 1
ATOM 613 O O . MET A 1 77 ? 6.130 -3.791 -16.599 1.00 53.78 77 MET A O 1
ATOM 617 N N . SER A 1 78 ? 7.265 -5.248 -15.322 1.00 58.34 78 SER A N 1
ATOM 618 C CA . SER A 1 78 ? 6.355 -5.187 -14.186 1.00 58.34 78 SER A CA 1
ATOM 619 C C . SER A 1 78 ? 6.483 -3.833 -13.491 1.00 58.34 78 SER A C 1
ATOM 621 O O . SER A 1 78 ? 7.343 -3.654 -12.626 1.00 58.34 78 SER A O 1
ATOM 623 N N . ILE A 1 79 ? 5.598 -2.889 -13.820 1.00 69.56 79 ILE A N 1
ATOM 624 C CA . ILE A 1 79 ? 5.239 -1.837 -12.866 1.00 69.56 79 ILE A CA 1
ATOM 625 C C . ILE A 1 79 ? 4.784 -2.577 -11.607 1.00 69.56 79 ILE A C 1
ATOM 627 O O . ILE A 1 79 ? 3.778 -3.288 -11.622 1.00 69.56 79 ILE A O 1
ATOM 631 N N . LYS A 1 80 ? 5.578 -2.492 -10.537 1.00 76.31 80 LYS A N 1
ATOM 632 C CA . LYS A 1 80 ? 5.228 -3.103 -9.257 1.00 76.31 80 LYS A CA 1
ATOM 633 C C . LYS A 1 80 ? 4.074 -2.299 -8.675 1.00 76.31 80 LYS A C 1
ATOM 635 O O . LYS A 1 80 ? 4.284 -1.243 -8.088 1.00 76.31 80 LYS A O 1
ATOM 640 N N . MET A 1 81 ? 2.857 -2.782 -8.898 1.00 79.19 81 MET A N 1
ATOM 641 C CA . MET A 1 81 ? 1.685 -2.249 -8.221 1.00 79.19 81 MET A CA 1
ATOM 642 C C . MET A 1 81 ? 1.770 -2.603 -6.731 1.00 79.19 81 MET A C 1
ATOM 644 O O . MET A 1 81 ? 2.269 -3.685 -6.397 1.00 79.19 81 MET A O 1
ATOM 648 N N . PRO A 1 82 ? 1.327 -1.706 -5.837 1.00 84.69 82 PRO A N 1
ATOM 649 C CA . PRO A 1 82 ? 1.234 -2.027 -4.423 1.00 84.69 82 PRO A CA 1
ATOM 650 C C . PRO A 1 82 ? 0.274 -3.206 -4.223 1.00 84.69 82 PRO A C 1
ATOM 652 O O . PRO A 1 82 ? -0.788 -3.270 -4.841 1.00 84.69 82 PRO A O 1
ATOM 655 N N . ASP A 1 83 ? 0.662 -4.146 -3.364 1.00 87.62 83 ASP A N 1
ATOM 656 C CA . ASP A 1 83 ? -0.177 -5.289 -3.010 1.00 87.62 83 ASP A CA 1
ATOM 657 C C . ASP A 1 83 ? -1.153 -4.897 -1.898 1.00 87.62 83 ASP A C 1
ATOM 659 O O . ASP A 1 83 ? -0.798 -4.842 -0.719 1.00 87.62 83 ASP A O 1
ATOM 663 N N . LEU A 1 84 ? -2.396 -4.622 -2.289 1.00 87.69 84 LEU A N 1
ATOM 664 C CA . LEU A 1 84 ? -3.461 -4.230 -1.367 1.00 87.69 84 LEU A CA 1
ATOM 665 C C . LEU A 1 84 ? -4.035 -5.414 -0.571 1.00 87.69 84 LEU A C 1
ATOM 667 O O . LEU A 1 84 ? -4.715 -5.201 0.433 1.00 87.69 84 LEU A O 1
ATOM 671 N N . MET A 1 85 ? -3.762 -6.652 -0.997 1.00 88.88 85 MET A N 1
ATOM 672 C CA . MET A 1 85 ? -4.197 -7.869 -0.305 1.00 88.88 85 MET A CA 1
ATOM 673 C C . MET A 1 85 ? -3.176 -8.350 0.725 1.00 88.88 85 MET A C 1
ATOM 675 O O . MET A 1 85 ? -3.405 -9.339 1.420 1.00 88.88 85 MET A O 1
ATOM 679 N N . LYS A 1 86 ? -2.058 -7.640 0.868 1.00 90.06 86 LYS A N 1
ATOM 680 C CA . LYS A 1 86 ? -1.070 -7.944 1.889 1.00 90.06 86 LYS A CA 1
ATOM 681 C C . LYS A 1 86 ? -1.704 -7.840 3.289 1.00 90.06 86 LYS A C 1
ATOM 683 O O . LYS A 1 86 ? -2.281 -6.792 3.607 1.00 90.06 86 LYS A O 1
ATOM 688 N N . PRO A 1 87 ? -1.593 -8.885 4.130 1.00 91.06 87 PRO A N 1
ATOM 689 C CA . PRO A 1 87 ? -2.065 -8.826 5.503 1.00 91.06 87 PRO A CA 1
ATOM 690 C C . PRO A 1 87 ? -1.156 -7.909 6.332 1.00 91.06 87 PRO A C 1
ATOM 692 O O . PRO A 1 87 ? 0.072 -7.970 6.231 1.00 91.06 87 PRO A O 1
ATOM 695 N N . VAL A 1 88 ? -1.769 -7.054 7.143 1.00 92.69 88 VAL A N 1
ATOM 696 C CA . VAL A 1 88 ? -1.124 -6.054 7.998 1.00 92.69 88 VAL A CA 1
ATOM 697 C C . VAL A 1 88 ? -1.756 -6.068 9.388 1.00 92.69 88 VAL A C 1
ATOM 699 O O . VAL A 1 88 ? -2.955 -6.322 9.537 1.00 92.69 88 VAL A O 1
ATOM 702 N N . PHE A 1 89 ? -0.947 -5.805 10.413 1.00 94.06 89 PHE A N 1
ATOM 703 C CA . PHE A 1 89 ? -1.442 -5.629 11.772 1.00 94.06 89 PHE A CA 1
ATOM 704 C C . PHE A 1 89 ? -1.906 -4.189 11.956 1.00 94.06 89 PHE A C 1
ATOM 706 O O . PHE A 1 89 ? -1.154 -3.248 11.703 1.00 94.06 89 PHE A O 1
ATOM 713 N N . MET A 1 90 ? -3.149 -4.029 12.401 1.00 92.69 90 MET A N 1
ATOM 714 C CA . MET A 1 90 ? -3.695 -2.737 12.790 1.00 92.69 90 MET A CA 1
ATOM 715 C C . MET A 1 90 ? -4.020 -2.731 14.278 1.00 92.69 90 MET A C 1
ATOM 717 O O . MET A 1 90 ? -4.553 -3.709 14.805 1.00 92.69 90 MET A O 1
ATOM 721 N N . HIS A 1 91 ? -3.728 -1.619 14.936 1.00 93.50 91 HIS A N 1
ATOM 722 C CA . HIS A 1 91 ? -4.106 -1.347 16.312 1.00 93.50 91 HIS A CA 1
ATOM 723 C C . HIS A 1 91 ? -5.181 -0.266 16.350 1.00 93.50 91 HIS A C 1
ATOM 725 O O . HIS A 1 91 ? -5.015 0.821 15.795 1.00 93.50 91 HIS A O 1
ATOM 731 N N . ALA A 1 92 ? -6.307 -0.581 16.985 1.00 93.88 92 ALA A N 1
ATOM 732 C CA . ALA A 1 92 ? -7.450 0.312 17.074 1.00 93.88 92 ALA A CA 1
ATOM 733 C C . ALA A 1 92 ? -7.236 1.377 18.159 1.00 93.88 92 ALA A C 1
ATOM 735 O O . ALA A 1 92 ? -7.206 1.081 19.352 1.00 93.88 92 ALA A O 1
ATOM 736 N N . LEU A 1 93 ? -7.144 2.646 17.762 1.00 93.00 93 LEU A N 1
ATOM 737 C CA . LEU A 1 93 ? -7.011 3.776 18.689 1.00 93.00 93 LEU A CA 1
ATOM 738 C C . LEU A 1 93 ? -8.358 4.173 19.317 1.00 93.00 93 LEU A C 1
ATOM 740 O O . LEU A 1 93 ? -8.401 4.809 20.378 1.00 93.00 93 LEU A O 1
ATOM 744 N N . LYS A 1 94 ? -9.462 3.817 18.653 1.00 93.12 94 LYS A N 1
ATOM 745 C CA . LYS A 1 94 ? -10.858 4.083 19.034 1.00 93.12 94 LYS A CA 1
ATOM 746 C C . LYS A 1 94 ? -11.724 2.874 18.674 1.00 93.12 94 LYS A C 1
ATOM 748 O O . LYS A 1 94 ? -11.273 1.998 17.942 1.00 93.12 94 LYS A O 1
ATOM 753 N N . ASP A 1 95 ? -12.962 2.851 19.160 1.00 91.94 95 ASP A N 1
ATOM 754 C CA . ASP A 1 95 ? -13.946 1.867 18.705 1.00 91.94 95 ASP A CA 1
ATOM 755 C C . ASP A 1 95 ? -14.235 2.117 17.222 1.00 91.94 95 ASP A C 1
ATOM 757 O O . ASP A 1 95 ? -14.704 3.195 16.843 1.00 91.94 95 ASP A O 1
ATOM 761 N N . CYS A 1 96 ? -13.868 1.151 16.384 1.00 87.31 96 CYS A N 1
ATOM 762 C CA . CYS A 1 96 ? -13.980 1.268 14.937 1.00 87.31 96 CYS A CA 1
ATOM 763 C C . CYS A 1 96 ? -15.360 0.777 14.477 1.00 87.31 96 CYS A C 1
ATOM 765 O O . CYS A 1 96 ? -15.885 -0.191 15.036 1.00 87.31 96 CYS A O 1
ATOM 767 N N . PRO A 1 97 ? -15.950 1.398 13.443 1.00 86.00 97 PRO A N 1
ATOM 768 C CA . PRO A 1 97 ? -17.170 0.888 12.835 1.00 86.00 97 PRO A CA 1
ATOM 769 C C . PRO A 1 97 ? -16.936 -0.502 12.210 1.00 86.00 97 PRO A C 1
ATOM 771 O O . PRO A 1 97 ? -15.798 -0.825 11.856 1.00 86.00 97 PRO A O 1
ATOM 774 N N . PRO A 1 98 ? -17.994 -1.313 12.019 1.00 87.19 98 PRO A N 1
ATOM 775 C CA . PRO A 1 98 ? -17.864 -2.644 11.434 1.00 87.19 98 PRO A CA 1
ATOM 776 C C . PRO A 1 98 ? -17.275 -2.555 10.023 1.00 87.19 98 PRO A C 1
ATOM 778 O O . PRO A 1 98 ? -17.848 -1.907 9.143 1.00 87.19 98 PRO A O 1
ATOM 781 N N . VAL A 1 99 ? -16.139 -3.215 9.800 1.00 86.81 99 VAL A N 1
ATOM 782 C CA . VAL A 1 99 ? -15.488 -3.303 8.487 1.00 86.81 99 VAL A CA 1
ATOM 783 C C . VAL A 1 99 ? -15.747 -4.664 7.866 1.00 86.81 99 VAL A C 1
ATOM 785 O O . VAL A 1 99 ? -15.594 -5.696 8.511 1.00 86.81 99 VAL A O 1
ATOM 788 N N . VAL A 1 100 ? -16.152 -4.665 6.598 1.00 85.94 100 VAL A N 1
ATOM 789 C CA . VAL A 1 100 ? -16.398 -5.897 5.845 1.00 85.94 100 VAL A CA 1
ATOM 790 C C . VAL A 1 100 ? -15.061 -6.428 5.345 1.00 85.94 100 VAL A C 1
ATOM 792 O O . VAL A 1 100 ? -14.380 -5.780 4.547 1.00 85.94 100 VAL A O 1
ATOM 795 N N . LEU A 1 101 ? -14.679 -7.597 5.845 1.00 83.69 101 LEU A N 1
ATOM 796 C CA . LEU A 1 101 ? -13.508 -8.330 5.386 1.00 83.69 101 LEU A CA 1
ATOM 797 C C . LEU A 1 101 ? -13.759 -8.927 3.984 1.00 83.69 101 LEU A C 1
ATOM 799 O O . LEU A 1 101 ? -14.905 -8.998 3.531 1.00 83.69 101 LEU A O 1
ATOM 803 N N . PRO A 1 102 ? -12.718 -9.372 3.254 1.00 80.00 102 PRO A N 1
ATOM 804 C CA . PRO A 1 102 ? -12.890 -9.937 1.910 1.00 80.00 102 PRO A CA 1
ATOM 805 C C . PRO A 1 102 ? -13.709 -11.236 1.885 1.00 80.00 102 PRO A C 1
ATOM 807 O O . PRO A 1 102 ? -14.168 -11.656 0.827 1.00 80.00 102 PRO A O 1
ATOM 810 N N . ASP A 1 103 ? -13.889 -11.869 3.043 1.00 82.31 103 ASP A N 1
ATOM 811 C CA . ASP A 1 103 ? -14.764 -13.022 3.272 1.00 82.31 103 ASP A CA 1
ATOM 812 C C . ASP A 1 103 ? -16.255 -12.637 3.404 1.00 82.31 103 ASP A C 1
ATOM 814 O O . ASP A 1 103 ? -17.116 -13.514 3.463 1.00 82.31 103 ASP A O 1
ATOM 818 N N . GLY A 1 104 ? -16.576 -11.338 3.419 1.00 83.81 104 GLY A N 1
ATOM 819 C CA . GLY A 1 104 ? -17.927 -10.805 3.582 1.00 83.81 104 GLY A CA 1
ATOM 820 C C . GLY A 1 104 ? -18.403 -10.737 5.034 1.00 83.81 104 GLY A C 1
ATOM 821 O O . GLY A 1 104 ? -19.540 -10.327 5.276 1.00 83.81 104 GLY A O 1
ATOM 822 N N . ILE A 1 105 ? -17.564 -11.115 6.001 1.00 84.38 105 ILE A N 1
ATOM 823 C CA . ILE A 1 105 ? -17.925 -11.113 7.416 1.00 84.38 105 ILE A CA 1
ATOM 824 C C . ILE A 1 105 ? -17.646 -9.716 7.991 1.00 84.38 105 ILE A C 1
ATOM 826 O O . ILE A 1 105 ? -16.545 -9.182 7.819 1.00 84.38 105 ILE A O 1
ATOM 830 N N . PRO A 1 106 ? -18.625 -9.089 8.669 1.00 87.12 106 PRO A N 1
ATOM 831 C CA . PRO A 1 106 ? -18.375 -7.846 9.378 1.00 87.12 106 PRO A CA 1
ATOM 832 C C . PRO A 1 106 ? -17.461 -8.121 10.572 1.00 87.12 106 PRO A C 1
ATOM 834 O O . PRO A 1 106 ? -17.735 -8.992 11.400 1.00 87.12 106 PRO A O 1
ATOM 837 N N . HIS A 1 107 ? -16.377 -7.363 10.660 1.00 85.38 107 HIS A N 1
ATOM 838 C CA . HIS A 1 107 ? -15.433 -7.420 11.760 1.00 85.38 107 HIS A CA 1
ATOM 839 C C . HIS A 1 107 ? -15.497 -6.120 12.557 1.00 85.38 107 HIS A C 1
ATOM 841 O O . HIS A 1 107 ? -15.304 -5.032 12.011 1.00 85.38 107 HIS A O 1
ATOM 847 N N . GLU A 1 108 ? -15.790 -6.239 13.848 1.00 88.38 108 GLU A N 1
ATOM 848 C CA . GLU A 1 108 ? -15.807 -5.121 14.786 1.00 88.38 108 GLU A CA 1
ATOM 849 C C . GLU A 1 108 ? -14.509 -5.121 15.591 1.00 88.38 108 GLU A C 1
ATOM 851 O O . GLU A 1 108 ? -14.137 -6.132 16.190 1.00 88.38 108 GLU A O 1
ATOM 856 N N . THR A 1 109 ? -13.818 -3.982 15.617 1.00 87.19 109 THR A N 1
ATOM 857 C CA . THR A 1 109 ? -12.593 -3.809 16.403 1.00 87.19 109 THR A CA 1
ATOM 858 C C . THR A 1 109 ? -12.780 -2.732 17.457 1.00 87.19 109 THR A C 1
ATOM 860 O O . THR A 1 109 ? -12.964 -1.554 17.145 1.00 87.19 109 THR A O 1
ATOM 863 N N . LEU A 1 110 ? -12.717 -3.159 18.717 1.00 92.12 110 LEU A N 1
ATOM 864 C CA . LEU A 1 110 ? -12.779 -2.286 19.885 1.00 92.12 110 LEU A CA 1
ATOM 865 C C . LEU A 1 110 ? -11.454 -1.553 20.095 1.00 92.12 110 LEU A C 1
ATOM 867 O O . LEU A 1 110 ? -10.389 -2.020 19.682 1.00 92.12 110 LEU A O 1
ATOM 871 N N . LYS A 1 111 ? -11.501 -0.424 20.797 1.00 93.75 111 LYS A N 1
ATOM 872 C CA . LYS A 1 111 ? -10.305 0.325 21.179 1.00 93.75 111 LYS A CA 1
ATOM 873 C C . LYS A 1 111 ? -9.286 -0.564 21.909 1.00 93.75 111 LYS A C 1
ATOM 875 O O . LYS A 1 111 ? -9.613 -1.237 22.883 1.00 93.75 111 LYS A O 1
ATOM 880 N N . GLY A 1 112 ? -8.030 -0.500 21.478 1.00 92.12 112 GLY A N 1
ATOM 881 C CA . GLY A 1 112 ? -6.901 -1.241 22.040 1.00 92.12 112 GLY A CA 1
ATOM 882 C C . GLY A 1 112 ? -6.711 -2.645 21.463 1.00 92.12 112 GLY A C 1
ATOM 883 O O . GLY A 1 112 ? -5.719 -3.298 21.782 1.00 92.12 112 GLY A O 1
ATOM 884 N N . HIS A 1 113 ? -7.623 -3.130 20.614 1.00 92.44 113 HIS A N 1
ATOM 885 C CA . HIS A 1 113 ? -7.449 -4.422 19.956 1.00 92.44 113 HIS A CA 1
ATOM 886 C C . HIS A 1 113 ? -6.449 -4.332 18.800 1.00 92.44 113 HIS A C 1
ATOM 888 O O . HIS A 1 113 ? -6.449 -3.373 18.026 1.00 92.44 113 HIS A O 1
ATOM 894 N N . ILE A 1 114 ? -5.635 -5.380 18.661 1.00 93.12 114 ILE A N 1
ATOM 895 C CA . ILE A 1 114 ? -4.781 -5.603 17.495 1.00 93.12 114 ILE A CA 1
ATOM 896 C C . ILE A 1 114 ? -5.451 -6.662 16.630 1.00 93.12 114 ILE A C 1
ATOM 898 O O . ILE A 1 114 ? -5.794 -7.738 17.119 1.00 93.12 114 ILE A O 1
ATOM 902 N N . SER A 1 115 ? -5.644 -6.352 15.352 1.00 90.44 115 SER A N 1
ATOM 903 C CA . SER A 1 115 ? -6.286 -7.253 14.395 1.00 90.44 115 SER A CA 1
ATOM 904 C C . SER A 1 115 ? -5.448 -7.376 13.131 1.00 90.44 115 SER A C 1
ATOM 906 O O . SER A 1 115 ? -4.802 -6.422 12.700 1.00 90.44 115 SER A O 1
ATOM 908 N N . LEU A 1 116 ? -5.456 -8.569 12.542 1.00 90.75 116 LEU A N 1
ATOM 909 C CA . LEU A 1 116 ? -4.825 -8.838 11.257 1.00 90.75 116 LEU A CA 1
ATOM 910 C C . LEU A 1 116 ? -5.870 -8.649 10.157 1.00 90.75 116 LEU A C 1
ATOM 912 O O . LEU A 1 116 ? -6.892 -9.331 10.155 1.00 90.75 116 LEU A O 1
ATOM 916 N N . THR A 1 117 ? -5.626 -7.733 9.226 1.00 89.56 117 THR A N 1
ATOM 917 C CA . THR A 1 117 ? -6.538 -7.481 8.101 1.00 89.56 117 THR A CA 1
ATOM 918 C C . THR A 1 117 ? -5.762 -7.106 6.840 1.00 89.56 117 THR A C 1
ATOM 920 O O . THR A 1 117 ? -4.537 -7.055 6.848 1.00 89.56 117 THR A O 1
ATOM 923 N N . HIS A 1 118 ? -6.457 -6.881 5.731 1.00 91.56 118 HIS A N 1
ATOM 924 C CA . HIS A 1 118 ? -5.849 -6.553 4.444 1.00 91.56 118 HIS A CA 1
ATOM 925 C C . HIS A 1 118 ? -5.568 -5.052 4.341 1.00 91.56 118 HIS A C 1
ATOM 927 O O . HIS A 1 118 ? -6.381 -4.238 4.784 1.00 91.56 118 HIS A O 1
ATOM 933 N N . SER A 1 119 ? -4.455 -4.677 3.701 1.00 90.44 119 SER A N 1
ATOM 934 C CA . SER A 1 119 ? -4.071 -3.270 3.502 1.00 90.44 119 SER A CA 1
ATOM 935 C C . SER A 1 119 ? -5.184 -2.428 2.863 1.00 90.44 119 SER A C 1
ATOM 937 O O . SER A 1 119 ? -5.379 -1.280 3.257 1.00 90.44 119 SER A O 1
ATOM 939 N N . SER A 1 120 ? -5.965 -3.008 1.945 1.00 89.88 120 SER A N 1
ATOM 940 C CA . SER A 1 120 ? -7.122 -2.362 1.303 1.00 89.88 120 SER A CA 1
ATOM 941 C C . SER A 1 120 ? -8.169 -1.836 2.293 1.00 89.88 120 SER A C 1
ATOM 943 O O . SER A 1 120 ? -8.804 -0.811 2.051 1.00 89.88 120 SER A O 1
ATOM 945 N N . ILE A 1 121 ? -8.346 -2.524 3.420 1.00 87.44 121 ILE A N 1
ATOM 946 C CA . ILE A 1 121 ? -9.314 -2.168 4.458 1.00 87.44 121 ILE A CA 1
ATOM 947 C C . ILE A 1 121 ? -8.688 -1.165 5.425 1.00 87.44 121 ILE A C 1
ATOM 949 O O . ILE A 1 121 ? -9.363 -0.252 5.881 1.00 87.44 121 ILE A O 1
ATOM 953 N N . VAL A 1 122 ? -7.393 -1.258 5.718 1.00 90.25 122 VAL A N 1
ATOM 954 C CA . VAL A 1 122 ? -6.784 -0.363 6.714 1.00 90.25 122 VAL A CA 1
ATOM 955 C C . VAL A 1 122 ? -6.619 1.067 6.196 1.00 90.25 122 VAL A C 1
ATOM 957 O O . VAL A 1 122 ? -6.736 2.006 6.979 1.00 90.25 122 VAL A O 1
ATOM 960 N N . GLU A 1 123 ? -6.421 1.273 4.889 1.00 88.56 123 GLU A N 1
ATOM 961 C CA . GLU A 1 123 ? -6.206 2.612 4.309 1.00 88.56 123 GLU A CA 1
ATOM 962 C C . GLU A 1 123 ? -7.285 3.629 4.707 1.00 88.56 123 GLU A C 1
ATOM 964 O O . GLU A 1 123 ? -6.973 4.754 5.115 1.00 88.56 123 GLU A O 1
ATOM 969 N N . HIS A 1 124 ? -8.562 3.237 4.642 1.00 87.06 124 HIS A N 1
ATOM 970 C CA . HIS A 1 124 ? -9.648 4.150 4.987 1.00 87.06 124 HIS A CA 1
ATOM 971 C C . HIS A 1 124 ? -9.709 4.427 6.497 1.00 87.06 124 HIS A C 1
ATOM 973 O O . HIS A 1 124 ? -9.975 5.566 6.883 1.00 87.06 124 HIS A O 1
ATOM 979 N N . LEU A 1 125 ? -9.399 3.442 7.343 1.00 88.81 125 LEU A N 1
ATOM 980 C CA . LEU A 1 125 ? -9.355 3.599 8.800 1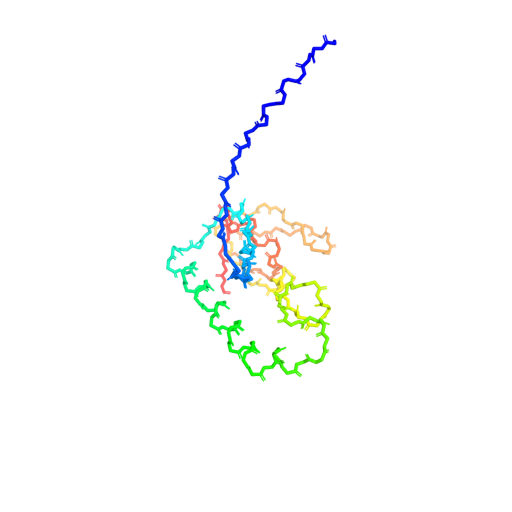.00 88.81 125 LEU A CA 1
ATOM 981 C C . LEU A 1 125 ? -8.174 4.479 9.251 1.00 88.81 125 LEU A C 1
ATOM 983 O O . LEU A 1 125 ? -8.335 5.338 10.122 1.00 88.81 125 LEU A O 1
ATOM 987 N N . ILE A 1 126 ? -7.009 4.341 8.605 1.00 91.06 126 ILE A N 1
ATOM 988 C CA . ILE A 1 126 ? -5.831 5.197 8.836 1.00 91.06 126 ILE A CA 1
ATOM 989 C C . ILE A 1 126 ? -6.143 6.634 8.436 1.00 91.06 126 ILE A C 1
ATOM 991 O O . ILE A 1 126 ? -5.846 7.564 9.183 1.00 91.06 126 ILE A O 1
ATOM 995 N N . SER A 1 127 ? -6.788 6.836 7.282 1.00 88.31 127 SER A N 1
ATOM 996 C CA . SER A 1 127 ? -7.131 8.180 6.797 1.00 88.31 127 SER A CA 1
ATOM 997 C C . SER A 1 127 ? -8.052 8.958 7.750 1.00 88.31 127 SER A C 1
ATOM 999 O O . SER A 1 127 ? -8.039 10.190 7.750 1.00 88.31 127 SER A O 1
ATOM 1001 N N . ARG A 1 128 ? -8.823 8.241 8.581 1.00 88.94 128 ARG A N 1
ATOM 1002 C CA . ARG A 1 128 ? -9.699 8.790 9.628 1.00 88.94 128 ARG A CA 1
ATOM 1003 C C . ARG A 1 128 ? -9.017 8.910 10.996 1.00 88.94 128 ARG A C 1
ATOM 1005 O O . ARG A 1 128 ? -9.577 9.531 11.898 1.00 88.94 128 ARG A O 1
ATOM 1012 N N . GLY A 1 129 ? -7.822 8.340 11.161 1.00 89.12 129 GLY A N 1
ATOM 1013 C CA . GLY A 1 129 ? -7.107 8.290 12.438 1.00 89.12 129 GLY A CA 1
ATOM 1014 C C . GLY A 1 129 ? -7.801 7.408 13.481 1.00 89.12 129 GLY A C 1
ATOM 1015 O O . GLY A 1 129 ? -7.797 7.737 14.670 1.00 89.12 129 GLY A O 1
ATOM 1016 N N . GLU A 1 130 ? -8.466 6.340 13.035 1.00 90.94 130 GLU A N 1
ATOM 1017 C CA . GLU A 1 130 ? -9.134 5.360 13.904 1.00 90.94 130 GLU A CA 1
ATOM 1018 C C . GLU A 1 130 ? -8.197 4.208 14.286 1.00 90.94 130 GLU A C 1
ATOM 1020 O O . GLU A 1 130 ? -8.315 3.654 15.379 1.00 90.94 130 GLU A O 1
ATOM 1025 N N . VAL A 1 131 ? -7.233 3.898 13.417 1.00 92.88 131 VAL A N 1
ATOM 1026 C CA . VAL A 1 131 ? -6.261 2.815 13.597 1.00 92.88 131 VAL A CA 1
ATOM 1027 C C . VAL A 1 131 ? -4.849 3.272 13.238 1.00 92.88 131 VAL A C 1
ATOM 1029 O O . VAL A 1 131 ? -4.667 4.198 12.444 1.00 92.88 131 VAL A O 1
ATOM 1032 N N . GLU A 1 132 ? -3.855 2.582 13.786 1.00 93.56 132 GLU A N 1
ATOM 1033 C CA . GLU A 1 132 ? -2.444 2.695 13.411 1.00 93.56 132 GLU A CA 1
ATOM 1034 C C . GLU A 1 132 ? -1.889 1.338 12.955 1.00 93.56 132 GLU A C 1
ATOM 1036 O O . GLU A 1 132 ? -2.393 0.288 13.355 1.00 93.56 132 GLU A O 1
ATOM 1041 N N . LEU A 1 133 ? -0.870 1.358 12.094 1.00 92.75 133 LEU A N 1
ATOM 1042 C CA . LEU A 1 133 ? -0.148 0.153 11.676 1.00 92.75 133 LEU A CA 1
ATOM 1043 C C . LEU A 1 133 ? 1.003 -0.127 12.648 1.00 92.75 133 LEU A C 1
ATOM 1045 O O . LEU A 1 133 ? 1.691 0.814 13.050 1.00 92.75 133 LEU A O 1
ATOM 1049 N N . ILE A 1 134 ? 1.216 -1.406 12.977 1.00 89.38 134 ILE A N 1
ATOM 1050 C CA . ILE A 1 134 ? 2.326 -1.901 13.815 1.00 89.38 134 ILE A CA 1
ATOM 1051 C C . ILE A 1 134 ? 3.295 -2.730 12.971 1.00 89.38 134 ILE A C 1
ATOM 1053 O O . ILE A 1 134 ? 2.812 -3.547 12.151 1.00 89.38 134 ILE A O 1
#

pLDDT: mean 71.7, std 21.38, range [32.34, 94.06]